Protein AF-A0A416E8W0-F1 (afdb_monomer)

Radius of gyration: 22.03 Å; Cα contacts (8 Å, |Δi|>4): 190; chains: 1; bounding box: 56×49×56 Å

Foldseek 3Di:
DDDQKDWPDDQDWDDPDPFKIKGKTKIWGFDPPDPDGDTDIWIKMWMWGQDPPVRDIDIDIDTDDPVSVVVNVVVVVVVVVVCCVVVVDPPPDDDDDDDPVPDDPVRNVVVVVCVQDQPPVRPDHDPDDAWDWDADDPPDPDQDPPVCNVRPPPPGIDIDGDPDDDDDD

pLDDT: mean 77.37, std 14.94, range [31.34, 95.81]

Structure (mmCIF, N/CA/C/O backbone):
data_AF-A0A416E8W0-F1
#
_entry.id   AF-A0A416E8W0-F1
#
loop_
_atom_site.group_PDB
_atom_site.id
_atom_site.type_symbol
_atom_site.label_atom_id
_atom_site.label_alt_id
_atom_site.label_comp_id
_atom_site.label_asym_id
_atom_site.label_entity_id
_atom_site.label_seq_id
_atom_site.pdbx_PDB_ins_code
_atom_site.Cartn_x
_atom_site.Cartn_y
_atom_site.Cartn_z
_atom_site.occupancy
_atom_site.B_iso_or_equiv
_atom_site.auth_seq_id
_atom_site.auth_comp_id
_atom_site.auth_asym_id
_atom_site.auth_atom_id
_atom_site.pdbx_PDB_model_num
ATOM 1 N N . MET A 1 1 ? -5.598 -20.939 -11.831 1.00 42.25 1 MET A N 1
ATOM 2 C CA . MET A 1 1 ? -4.434 -20.040 -11.971 1.00 42.25 1 MET A CA 1
ATOM 3 C C . MET A 1 1 ? -3.260 -20.755 -11.325 1.00 42.25 1 MET A C 1
ATOM 5 O O . MET A 1 1 ? -3.327 -21.006 -10.128 1.00 42.25 1 MET A O 1
ATOM 9 N N . ILE A 1 2 ? -2.288 -21.214 -12.113 1.00 39.41 2 ILE A N 1
ATOM 10 C CA . ILE A 1 2 ? -1.108 -21.913 -11.583 1.00 39.41 2 ILE A CA 1
ATOM 11 C C . ILE A 1 2 ? -0.215 -20.832 -10.968 1.00 39.41 2 ILE A C 1
ATOM 13 O O . ILE A 1 2 ? 0.151 -19.878 -11.651 1.00 39.41 2 ILE A O 1
ATOM 17 N N . LYS A 1 3 ? 0.024 -20.908 -9.657 1.00 59.00 3 LYS A N 1
ATOM 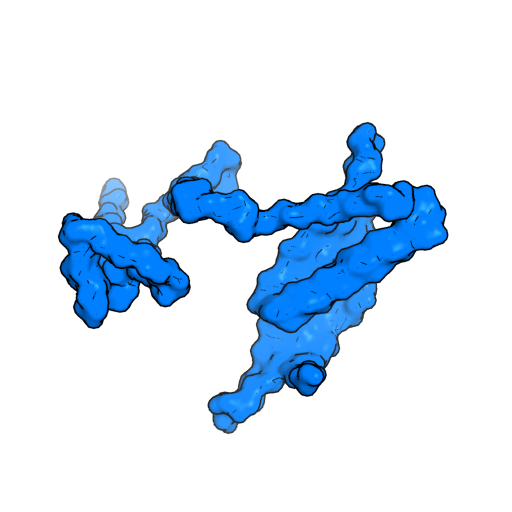18 C CA . LYS A 1 3 ? 0.881 -19.958 -8.945 1.00 59.00 3 LYS A CA 1
ATOM 19 C C . LYS A 1 3 ? 2.326 -20.423 -9.105 1.00 59.00 3 LYS A C 1
ATOM 21 O O . LYS A 1 3 ? 2.728 -21.362 -8.433 1.00 59.00 3 LYS A O 1
ATOM 26 N N . ASN A 1 4 ? 3.083 -19.774 -9.984 1.00 76.44 4 ASN A N 1
ATOM 27 C CA . ASN A 1 4 ? 4.507 -20.060 -10.207 1.00 76.44 4 ASN A CA 1
ATOM 28 C C . ASN A 1 4 ? 5.392 -19.253 -9.243 1.00 76.44 4 ASN A C 1
ATOM 30 O O . ASN A 1 4 ? 6.352 -18.611 -9.664 1.00 76.44 4 ASN A O 1
ATOM 34 N N . TYR A 1 5 ? 5.010 -19.195 -7.967 1.00 80.56 5 TYR A N 1
ATOM 35 C CA . TYR A 1 5 ? 5.795 -18.499 -6.959 1.00 80.56 5 TYR A CA 1
ATOM 36 C C . TYR A 1 5 ? 5.704 -19.188 -5.600 1.00 80.56 5 TYR A C 1
ATOM 38 O O . TYR A 1 5 ? 4.662 -19.742 -5.236 1.00 80.56 5 TYR A O 1
ATOM 46 N N . THR A 1 6 ? 6.788 -19.107 -4.841 1.00 87.25 6 THR A N 1
ATOM 47 C CA . THR A 1 6 ? 6.884 -19.564 -3.454 1.00 87.25 6 THR A CA 1
ATOM 48 C C . THR A 1 6 ? 7.078 -18.361 -2.543 1.00 87.25 6 THR A C 1
ATOM 50 O O . THR A 1 6 ? 7.602 -17.328 -2.954 1.00 87.25 6 THR A O 1
ATOM 53 N N . VAL A 1 7 ? 6.594 -18.449 -1.308 1.00 86.38 7 VAL A N 1
ATOM 54 C CA . VAL A 1 7 ? 6.841 -17.411 -0.304 1.00 86.38 7 VAL A CA 1
ATOM 55 C C . VAL A 1 7 ? 8.222 -17.669 0.302 1.00 86.38 7 VAL A C 1
ATOM 57 O O . VAL A 1 7 ? 8.498 -18.790 0.719 1.00 86.38 7 VAL A O 1
ATOM 60 N N . ASN A 1 8 ? 9.079 -16.650 0.314 1.00 87.56 8 ASN A N 1
ATOM 61 C CA . ASN A 1 8 ? 10.475 -16.737 0.754 1.00 87.56 8 ASN A CA 1
ATOM 62 C C . ASN A 1 8 ? 10.657 -16.441 2.252 1.00 87.56 8 ASN A C 1
ATOM 64 O O . ASN A 1 8 ? 11.652 -16.833 2.851 1.00 87.56 8 ASN A O 1
ATOM 68 N N . THR A 1 9 ? 9.719 -15.706 2.848 1.00 85.75 9 THR A N 1
ATOM 69 C CA . THR A 1 9 ? 9.791 -15.214 4.230 1.00 85.75 9 THR A CA 1
ATOM 70 C C . THR A 1 9 ? 8.532 -15.580 5.004 1.00 85.75 9 THR A C 1
ATOM 72 O O . THR A 1 9 ? 7.458 -15.740 4.424 1.00 85.75 9 THR A O 1
ATOM 75 N N . ASP A 1 10 ? 8.619 -15.627 6.328 1.00 85.88 10 ASP A N 1
ATOM 76 C CA . ASP A 1 10 ? 7.442 -15.869 7.157 1.00 85.88 10 ASP A CA 1
ATOM 77 C C . ASP A 1 10 ? 6.418 -14.735 7.015 1.00 85.88 10 ASP A C 1
ATOM 79 O O . ASP A 1 10 ? 6.730 -13.557 7.185 1.00 85.88 10 ASP A O 1
ATOM 83 N N . MET A 1 11 ? 5.167 -15.089 6.715 1.00 86.31 11 MET A N 1
ATOM 84 C CA . MET A 1 11 ? 4.065 -14.127 6.645 1.00 86.31 11 MET A CA 1
ATOM 85 C C . MET A 1 11 ? 3.482 -13.889 8.036 1.00 86.31 11 MET A C 1
ATOM 87 O O . MET A 1 11 ? 2.431 -14.428 8.386 1.00 86.31 11 MET A O 1
ATOM 91 N N . GLN A 1 12 ? 4.170 -13.072 8.827 1.00 90.12 12 GLN A N 1
ATOM 92 C CA . GLN A 1 12 ? 3.731 -12.679 10.161 1.00 90.12 12 GLN A CA 1
ATOM 93 C C . GLN A 1 12 ? 3.653 -11.160 10.292 1.00 90.12 12 GLN A C 1
ATOM 95 O O . GLN A 1 12 ? 4.503 -10.434 9.783 1.00 90.12 12 GLN A O 1
ATOM 100 N N . PHE A 1 13 ? 2.627 -10.682 10.995 1.00 91.88 13 PHE A N 1
ATOM 101 C CA . PHE A 1 13 ? 2.557 -9.276 11.368 1.00 91.88 13 PHE A CA 1
ATOM 102 C C . PHE A 1 13 ? 3.538 -8.994 12.503 1.00 91.88 13 PHE A C 1
ATOM 104 O O . PHE A 1 13 ? 3.532 -9.680 13.526 1.00 91.88 13 PHE A O 1
ATOM 111 N N . THR A 1 14 ? 4.331 -7.947 12.339 1.00 93.25 14 THR A N 1
ATOM 112 C CA . THR A 1 14 ? 5.133 -7.331 13.388 1.00 93.25 14 THR A CA 1
ATOM 113 C C . THR A 1 14 ? 4.422 -6.080 13.893 1.00 93.25 14 THR A C 1
ATOM 115 O O . THR A 1 14 ? 3.720 -5.388 13.154 1.00 93.25 14 THR A O 1
ATOM 118 N N . MET A 1 15 ? 4.564 -5.793 15.185 1.00 91.25 15 MET A N 1
ATOM 119 C CA . MET A 1 15 ? 4.029 -4.574 15.782 1.00 91.25 15 MET A CA 1
ATOM 120 C C . MET A 1 15 ? 5.149 -3.542 15.862 1.00 91.25 15 MET A C 1
ATOM 122 O O . MET A 1 15 ? 6.052 -3.674 16.686 1.00 91.25 15 MET A O 1
ATOM 126 N N . ASN A 1 16 ? 5.099 -2.532 14.994 1.00 85.94 16 ASN A N 1
ATOM 127 C CA . ASN A 1 16 ? 6.076 -1.441 14.987 1.00 85.94 16 ASN A CA 1
ATOM 128 C C . ASN A 1 16 ? 5.803 -0.438 16.118 1.00 85.94 16 ASN A C 1
ATOM 130 O O . ASN A 1 16 ? 6.730 0.159 16.660 1.00 85.94 16 ASN A O 1
ATOM 134 N N . SER A 1 17 ? 4.533 -0.253 16.482 1.00 88.75 17 SER A N 1
ATOM 135 C CA . SER A 1 17 ? 4.089 0.503 17.657 1.00 88.75 17 SER A CA 1
ATOM 136 C C . SER A 1 17 ? 2.685 0.052 18.067 1.00 88.75 17 SER A C 1
ATOM 138 O O . SER A 1 17 ? 2.055 -0.720 17.349 1.00 88.75 17 SER A O 1
ATOM 140 N N . GLU A 1 18 ? 2.165 0.542 19.195 1.00 86.31 18 GLU A N 1
ATOM 141 C CA . GLU A 1 18 ? 0.841 0.160 19.724 1.00 86.31 18 GLU A CA 1
ATOM 142 C C . GLU A 1 18 ? -0.304 0.283 18.697 1.00 86.31 18 GLU A C 1
ATOM 144 O O . GLU A 1 18 ? -1.247 -0.503 18.720 1.00 86.31 18 GLU A O 1
ATOM 149 N N . ASN A 1 19 ? -0.192 1.215 17.745 1.00 90.94 19 ASN A N 1
ATOM 150 C CA . ASN A 1 19 ? -1.185 1.447 16.695 1.00 90.94 19 ASN A CA 1
ATOM 151 C C . ASN A 1 19 ? -0.643 1.219 15.272 1.00 90.94 19 ASN A C 1
ATOM 153 O O . ASN A 1 19 ? -1.250 1.696 14.311 1.00 90.94 19 ASN A O 1
ATOM 157 N N . ASN A 1 20 ? 0.490 0.524 15.124 1.00 94.06 20 ASN A N 1
ATOM 158 C CA . ASN A 1 20 ? 1.087 0.216 13.825 1.00 94.06 20 ASN A CA 1
ATOM 159 C C . ASN A 1 20 ? 1.459 -1.271 13.722 1.00 94.06 20 ASN A C 1
ATOM 161 O O . ASN A 1 20 ? 2.371 -1.745 14.407 1.00 94.06 20 ASN A O 1
ATOM 165 N N . LEU A 1 21 ? 0.773 -1.981 12.826 1.00 94.12 21 LEU A N 1
ATOM 166 C CA . LEU A 1 21 ? 1.074 -3.359 12.444 1.00 94.12 21 LEU A CA 1
ATOM 167 C C . LEU A 1 21 ? 1.620 -3.397 11.020 1.00 94.12 21 LEU A C 1
ATOM 169 O O . LEU A 1 21 ? 1.026 -2.825 10.109 1.00 94.12 21 LEU A O 1
ATOM 173 N N . VAL A 1 22 ? 2.702 -4.138 10.813 1.00 95.25 22 VAL A N 1
ATOM 174 C CA . VAL A 1 22 ? 3.359 -4.266 9.513 1.00 95.25 22 VAL A CA 1
ATOM 175 C C . VAL A 1 22 ? 3.515 -5.736 9.158 1.00 95.25 22 VAL A C 1
ATOM 177 O O . VAL A 1 22 ? 3.953 -6.544 9.966 1.00 95.25 22 VAL A O 1
ATOM 180 N N . LEU A 1 23 ? 3.137 -6.094 7.937 1.00 94.94 23 LEU A N 1
ATOM 181 C CA . LEU A 1 23 ? 3.465 -7.367 7.312 1.00 94.94 23 LEU A CA 1
ATOM 182 C C . LEU A 1 23 ? 4.411 -7.076 6.155 1.00 94.94 23 LEU A C 1
ATOM 184 O O . LEU A 1 23 ? 4.007 -6.437 5.187 1.00 94.94 23 LEU A O 1
ATOM 188 N N . GLU A 1 24 ? 5.636 -7.576 6.241 1.00 95.62 24 GLU A N 1
ATOM 189 C CA . GLU A 1 24 ? 6.628 -7.534 5.168 1.00 95.62 24 GLU A CA 1
ATOM 190 C C . GLU A 1 24 ? 6.947 -8.960 4.743 1.00 95.62 24 GLU A C 1
ATOM 192 O O . GLU A 1 24 ? 7.166 -9.834 5.581 1.00 95.62 24 GLU A O 1
ATOM 197 N N . TYR A 1 25 ? 6.922 -9.209 3.437 1.00 94.06 25 TYR A N 1
ATOM 198 C CA . TYR A 1 25 ? 7.213 -10.526 2.902 1.00 94.06 25 TYR A CA 1
ATOM 199 C C . TYR A 1 25 ? 7.844 -10.463 1.514 1.00 94.06 25 TYR A C 1
ATOM 201 O O . TYR A 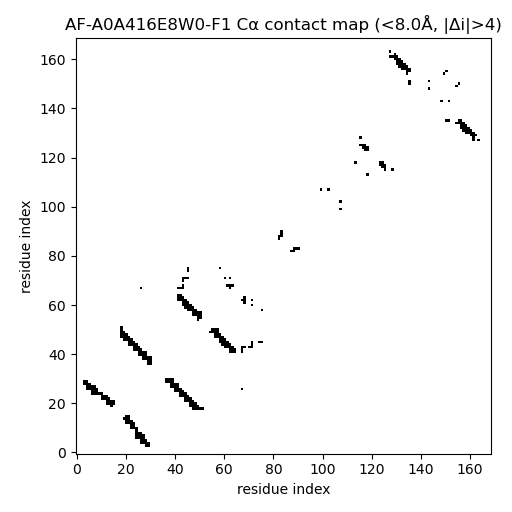1 25 ? 7.716 -9.483 0.776 1.00 94.06 25 TYR A O 1
ATOM 209 N N . GLU A 1 26 ? 8.486 -11.561 1.138 1.00 93.88 26 GLU A N 1
ATOM 210 C CA . GLU A 1 26 ? 9.050 -11.771 -0.186 1.00 93.88 26 GLU A CA 1
ATOM 211 C C . GLU A 1 26 ? 8.481 -13.038 -0.826 1.00 93.88 26 GLU A C 1
ATOM 213 O O . GLU A 1 26 ? 8.171 -14.024 -0.152 1.00 93.88 26 GLU A O 1
ATOM 218 N N . ILE A 1 27 ? 8.381 -13.027 -2.152 1.00 92.06 27 ILE A N 1
ATOM 219 C CA . ILE A 1 27 ? 8.092 -14.205 -2.966 1.00 92.06 27 ILE A CA 1
ATOM 220 C C . ILE A 1 27 ? 9.221 -14.441 -3.972 1.00 92.06 27 ILE A C 1
ATOM 222 O O . ILE A 1 27 ? 9.809 -13.489 -4.494 1.00 92.06 27 ILE A O 1
ATOM 226 N N . LEU A 1 28 ? 9.490 -15.709 -4.269 1.00 89.44 28 LEU A N 1
ATOM 227 C CA . LEU A 1 28 ? 10.361 -16.143 -5.358 1.00 89.44 28 LEU A CA 1
ATOM 228 C C . LEU A 1 28 ? 9.491 -16.592 -6.520 1.00 89.44 28 LEU A C 1
ATOM 230 O O . LEU A 1 28 ? 8.568 -17.382 -6.333 1.00 89.44 28 LEU A O 1
ATOM 234 N N . ARG A 1 29 ? 9.780 -16.097 -7.720 1.00 87.00 29 ARG A N 1
ATOM 235 C CA . ARG A 1 29 ? 9.159 -16.564 -8.961 1.00 87.00 29 ARG A CA 1
ATOM 236 C C . ARG A 1 29 ? 10.195 -17.279 -9.807 1.00 87.00 29 ARG A C 1
ATOM 238 O O . ARG A 1 29 ? 11.240 -16.699 -10.110 1.00 87.00 29 ARG A O 1
ATOM 245 N N . GLU A 1 30 ? 9.859 -18.482 -10.250 1.00 76.94 30 GLU A N 1
ATOM 246 C CA . GLU A 1 30 ? 10.652 -19.193 -11.247 1.00 76.94 30 GLU A CA 1
ATOM 247 C C . GLU A 1 30 ? 10.418 -18.590 -12.636 1.00 76.94 30 GLU A C 1
ATOM 249 O O . GLU A 1 30 ? 9.283 -18.487 -13.114 1.00 76.94 30 GLU A O 1
ATOM 254 N N . ASP A 1 31 ? 11.502 -18.180 -13.292 1.00 65.94 31 ASP A N 1
ATOM 255 C CA . ASP A 1 31 ? 11.461 -17.648 -14.649 1.00 65.94 31 ASP A CA 1
ATOM 256 C C . ASP A 1 31 ? 11.740 -18.771 -15.660 1.00 65.94 31 ASP A C 1
ATOM 258 O O . ASP A 1 31 ? 12.883 -19.089 -15.981 1.00 65.94 31 ASP A O 1
ATOM 262 N N . ILE A 1 32 ? 10.668 -19.379 -16.175 1.00 61.06 32 ILE A N 1
ATOM 263 C CA . ILE A 1 32 ? 10.706 -20.521 -17.114 1.00 61.06 32 ILE A CA 1
ATOM 264 C C . ILE A 1 32 ? 11.359 -20.140 -18.464 1.00 61.06 32 ILE A C 1
ATOM 266 O O . ILE A 1 32 ? 11.647 -20.998 -19.295 1.00 61.06 32 ILE A O 1
ATOM 270 N N . THR A 1 33 ? 11.587 -18.845 -18.713 1.00 61.00 33 THR A N 1
ATOM 271 C CA . THR A 1 33 ? 12.110 -18.333 -19.988 1.00 61.00 33 THR A CA 1
ATOM 272 C C . THR A 1 33 ? 13.627 -18.139 -20.015 1.00 61.00 33 THR A C 1
ATOM 274 O O . THR A 1 33 ? 14.187 -17.905 -21.089 1.00 61.00 33 THR A O 1
ATOM 277 N N . LYS A 1 34 ? 14.322 -18.258 -18.874 1.00 55.44 34 LYS A N 1
ATOM 278 C CA . LYS A 1 34 ? 15.780 -18.098 -18.805 1.00 55.44 34 LYS A CA 1
ATOM 279 C C . LYS A 1 34 ? 16.479 -19.450 -18.707 1.00 55.44 34 LYS A C 1
ATOM 281 O O . LYS A 1 34 ? 16.211 -20.256 -17.831 1.00 55.44 34 LYS A O 1
ATOM 286 N N . MET A 1 35 ? 17.445 -19.653 -19.600 1.00 48.66 35 MET A N 1
ATOM 287 C CA . MET A 1 35 ? 18.299 -20.847 -19.717 1.00 48.66 35 MET A CA 1
ATOM 288 C C . MET A 1 35 ? 19.227 -21.082 -18.501 1.00 48.66 35 MET A C 1
ATOM 290 O O . MET A 1 35 ? 19.959 -22.065 -18.462 1.00 48.66 35 MET A O 1
ATOM 294 N N . ALA A 1 36 ? 19.198 -20.180 -17.518 1.00 55.06 36 ALA A N 1
ATOM 295 C CA . ALA A 1 36 ? 19.828 -20.304 -16.214 1.00 55.06 36 ALA A CA 1
ATOM 296 C C . ALA A 1 36 ? 18.745 -20.046 -15.161 1.00 55.06 36 ALA A C 1
ATOM 298 O O . ALA A 1 36 ? 18.005 -19.073 -15.302 1.00 55.06 36 ALA A O 1
ATOM 299 N N . ASN A 1 37 ? 18.657 -20.901 -14.139 1.00 54.41 37 ASN A N 1
ATOM 300 C CA . ASN A 1 37 ? 17.698 -20.829 -13.030 1.00 54.41 37 ASN A CA 1
ATOM 301 C C . ASN A 1 37 ? 17.812 -19.492 -12.267 1.00 54.41 37 ASN A C 1
ATOM 303 O O . ASN A 1 37 ? 18.440 -19.410 -11.213 1.00 54.41 37 ASN A O 1
ATOM 307 N N . CYS A 1 38 ? 17.243 -18.424 -12.818 1.00 60.09 38 CYS A N 1
ATOM 308 C CA . CYS A 1 38 ? 17.161 -17.122 -12.183 1.00 60.09 38 CYS A CA 1
ATOM 309 C C . CYS A 1 38 ? 15.800 -17.009 -11.505 1.00 60.09 38 CYS A C 1
ATOM 311 O O . CYS A 1 38 ? 14.789 -16.755 -12.157 1.00 60.09 38 CYS A O 1
ATOM 313 N N . GLU A 1 39 ? 15.781 -17.171 -10.188 1.00 71.88 39 GLU A N 1
ATOM 314 C CA . GLU A 1 39 ? 14.619 -16.820 -9.381 1.00 71.88 39 GLU A CA 1
ATOM 315 C C . GLU A 1 39 ? 14.540 -15.297 -9.250 1.00 71.88 39 GLU A C 1
ATOM 317 O O . GLU A 1 39 ? 15.502 -14.633 -8.855 1.00 71.88 39 GLU A O 1
ATOM 322 N N . SER A 1 40 ? 13.389 -14.725 -9.599 1.00 84.06 40 SER A N 1
ATOM 323 C CA . SER A 1 40 ? 13.131 -13.301 -9.380 1.00 84.06 40 SER A CA 1
ATOM 324 C C . SER A 1 40 ? 12.494 -13.106 -8.012 1.00 84.06 40 SER A C 1
ATOM 326 O O . SER A 1 40 ? 11.479 -13.735 -7.706 1.00 84.06 40 SER A O 1
ATOM 328 N N . LYS A 1 41 ? 13.082 -12.225 -7.201 1.00 89.31 41 LYS A N 1
ATOM 329 C CA . LYS A 1 41 ? 12.549 -11.851 -5.889 1.00 89.31 41 LYS A CA 1
ATOM 330 C C . LYS A 1 41 ? 11.613 -10.661 -6.019 1.00 89.31 41 LYS A C 1
ATOM 332 O O . LYS A 1 41 ? 11.972 -9.663 -6.641 1.00 89.31 41 LYS A O 1
ATOM 337 N N . PHE A 1 42 ? 10.447 -10.753 -5.395 1.00 91.38 42 PHE A N 1
ATOM 338 C CA . PHE A 1 42 ? 9.487 -9.656 -5.318 1.00 91.38 42 PHE A CA 1
ATOM 339 C C . PHE A 1 42 ? 9.046 -9.465 -3.875 1.00 91.38 42 PHE A C 1
ATOM 341 O O . PHE A 1 42 ? 8.656 -10.424 -3.215 1.00 91.38 42 PHE A O 1
ATOM 348 N N . SER A 1 43 ? 9.072 -8.227 -3.401 1.00 93.94 43 SER A N 1
ATOM 349 C CA . SER A 1 43 ? 8.602 -7.854 -2.072 1.00 93.94 43 SER A CA 1
ATOM 350 C C . SER A 1 43 ? 7.159 -7.346 -2.092 1.00 93.94 43 SER A C 1
ATOM 352 O O . SER A 1 43 ? 6.659 -6.802 -3.095 1.00 93.94 43 SER A O 1
ATOM 354 N N . GLY A 1 44 ? 6.487 -7.540 -0.964 1.00 93.94 44 GLY A N 1
ATOM 355 C CA . GLY A 1 44 ? 5.206 -6.939 -0.638 1.00 93.94 44 GLY A CA 1
ATOM 356 C C . GLY A 1 44 ? 5.188 -6.477 0.815 1.00 93.94 44 GLY A C 1
ATOM 357 O O . GLY A 1 44 ? 5.817 -7.082 1.685 1.00 93.94 44 GLY A O 1
ATOM 358 N N . ARG A 1 45 ? 4.459 -5.391 1.066 1.00 95.50 45 ARG A N 1
ATOM 359 C CA . ARG A 1 45 ? 4.269 -4.814 2.393 1.00 95.50 45 ARG A CA 1
ATOM 360 C C . ARG A 1 45 ? 2.825 -4.371 2.580 1.00 95.50 45 ARG A C 1
ATOM 362 O O . ARG A 1 45 ? 2.249 -3.726 1.701 1.00 95.50 45 ARG A O 1
ATOM 369 N N . VAL A 1 46 ? 2.257 -4.708 3.733 1.00 95.38 46 VAL A N 1
ATOM 370 C CA . VAL A 1 46 ? 0.960 -4.210 4.200 1.00 95.38 46 VAL A CA 1
ATOM 371 C C . VAL A 1 46 ? 1.163 -3.591 5.575 1.00 95.38 46 VAL A C 1
ATOM 373 O O . VAL A 1 46 ? 1.458 -4.291 6.539 1.00 95.38 46 VAL A O 1
ATOM 376 N N . GLU A 1 47 ? 0.993 -2.281 5.664 1.00 95.81 47 GLU A N 1
ATOM 377 C CA . GLU A 1 47 ? 1.042 -1.529 6.915 1.00 95.81 47 GLU A CA 1
ATOM 378 C C . GLU A 1 47 ? -0.370 -1.085 7.309 1.00 95.81 47 GLU A C 1
ATOM 380 O O . GLU A 1 47 ? -1.140 -0.585 6.488 1.00 95.81 47 GLU A O 1
ATOM 385 N N . ILE A 1 48 ? -0.711 -1.293 8.575 1.00 94.50 48 ILE A N 1
ATOM 386 C CA . ILE A 1 48 ? -2.015 -1.006 9.161 1.00 94.50 48 ILE A CA 1
ATOM 387 C C . ILE A 1 48 ? -1.785 -0.026 10.298 1.00 94.50 48 ILE A C 1
ATOM 389 O O . ILE A 1 48 ? -1.179 -0.371 11.313 1.00 94.50 48 ILE A O 1
ATOM 393 N N . VAL A 1 49 ? -2.294 1.188 10.128 1.00 94.56 49 VAL A N 1
ATOM 394 C CA . VAL A 1 49 ? -2.140 2.267 11.101 1.00 94.56 49 VAL A CA 1
ATOM 395 C C . VAL A 1 49 ? -3.505 2.655 11.634 1.00 94.56 49 VAL A C 1
ATOM 397 O O . VAL A 1 49 ? -4.416 2.939 10.858 1.00 94.56 49 VAL A O 1
ATOM 400 N N . LYS A 1 50 ? -3.640 2.694 12.956 1.00 92.06 50 LYS A N 1
ATOM 401 C CA . LYS A 1 50 ? -4.817 3.243 13.624 1.00 92.06 50 LYS A CA 1
ATOM 402 C C . LYS A 1 50 ? -4.516 4.658 14.104 1.00 92.06 50 LYS A C 1
ATOM 404 O O . LYS A 1 50 ? -3.584 4.868 14.876 1.00 92.06 50 LYS A O 1
ATOM 409 N N . ASP A 1 51 ? -5.320 5.622 13.679 1.00 91.56 51 ASP A N 1
ATOM 410 C CA . ASP A 1 51 ? -5.237 6.980 14.208 1.00 91.56 51 ASP A CA 1
ATOM 411 C C . ASP A 1 51 ? -5.965 7.060 15.559 1.00 91.56 51 ASP A C 1
ATOM 413 O O . ASP A 1 51 ? -7.117 6.642 15.706 1.00 91.56 51 ASP A O 1
ATOM 417 N N . GLU A 1 52 ? -5.301 7.581 16.588 1.00 88.62 52 GLU A N 1
ATOM 418 C CA . GLU A 1 52 ? -5.889 7.653 17.926 1.00 88.62 52 GLU A CA 1
ATOM 419 C C . GLU A 1 52 ? -6.971 8.724 18.067 1.00 88.62 52 GLU A C 1
ATOM 421 O O . GLU A 1 52 ? -7.853 8.580 18.922 1.00 88.62 52 GLU A O 1
ATOM 426 N N . LYS A 1 53 ? -6.912 9.785 17.260 1.00 88.88 53 LYS A N 1
ATOM 427 C CA . LYS A 1 53 ? -7.816 10.935 17.323 1.00 88.88 53 LYS A CA 1
ATOM 428 C C . LYS A 1 53 ? -9.063 10.688 16.486 1.00 88.88 53 LYS A C 1
ATOM 430 O O . LYS A 1 53 ? -10.166 10.848 17.000 1.00 88.88 53 LYS A O 1
ATOM 435 N N . THR A 1 54 ? -8.893 10.278 15.230 1.00 88.50 54 THR A N 1
ATOM 436 C CA . THR A 1 54 ? -10.008 10.030 14.303 1.00 88.50 54 THR A CA 1
ATOM 437 C C . THR A 1 54 ? -10.597 8.631 14.463 1.00 88.50 54 THR A C 1
ATOM 439 O O . THR A 1 54 ? -11.729 8.401 14.049 1.00 88.50 54 THR A O 1
ATOM 442 N N . LYS A 1 55 ? -9.864 7.706 15.107 1.00 85.69 55 LYS A N 1
ATOM 443 C CA . LYS A 1 55 ? -10.194 6.270 15.214 1.00 85.69 55 LYS A CA 1
ATOM 444 C C . LYS A 1 55 ? -10.244 5.551 13.865 1.00 85.69 55 LYS A C 1
ATOM 446 O O . LYS A 1 55 ? -10.707 4.413 13.799 1.00 85.69 55 LYS A O 1
ATOM 451 N N . GLU A 1 56 ? -9.729 6.177 12.813 1.00 88.25 56 GLU A N 1
ATOM 452 C CA . GLU A 1 56 ? -9.658 5.589 11.482 1.00 88.25 56 GLU A CA 1
ATOM 453 C C . GLU A 1 56 ? -8.546 4.542 11.406 1.00 88.25 56 GLU A C 1
ATOM 455 O O . GLU A 1 56 ? -7.495 4.661 12.042 1.00 88.25 56 GLU A O 1
ATOM 460 N N . ILE A 1 57 ? -8.779 3.510 10.598 1.00 90.31 57 ILE A N 1
ATOM 461 C CA . ILE A 1 57 ? -7.793 2.477 10.287 1.00 90.31 57 ILE A CA 1
ATOM 462 C C . ILE A 1 57 ? -7.379 2.666 8.833 1.00 90.31 57 ILE A C 1
ATOM 464 O O . ILE A 1 57 ? -8.191 2.517 7.921 1.00 90.31 57 ILE A O 1
ATOM 468 N N . THR A 1 58 ? -6.108 2.985 8.622 1.00 91.81 58 THR A N 1
ATOM 469 C CA . THR A 1 58 ? -5.519 3.186 7.299 1.00 91.81 58 THR A CA 1
ATOM 470 C C . THR A 1 58 ? -4.685 1.975 6.913 1.00 91.81 58 THR A C 1
ATOM 472 O O . THR A 1 58 ? -3.833 1.532 7.681 1.00 91.81 58 THR A O 1
ATOM 475 N N . PHE A 1 59 ? -4.897 1.478 5.696 1.00 92.25 59 PHE A N 1
ATOM 476 C CA . PHE A 1 59 ? -4.075 0.438 5.085 1.00 92.25 59 PHE A CA 1
ATOM 477 C C . PHE A 1 59 ? -3.142 1.069 4.051 1.00 92.25 59 PHE A C 1
ATOM 479 O O . PHE A 1 59 ? -3.597 1.772 3.149 1.00 92.25 59 PHE A O 1
ATOM 486 N N . ARG A 1 60 ? -1.844 0.793 4.156 1.00 92.88 60 ARG A N 1
ATOM 487 C CA . ARG A 1 60 ? -0.823 1.185 3.181 1.00 92.88 60 ARG A CA 1
ATOM 488 C C . ARG A 1 60 ? -0.265 -0.070 2.533 1.00 92.88 60 ARG A C 1
ATOM 490 O O . ARG A 1 60 ? 0.189 -0.978 3.223 1.00 92.88 60 ARG A O 1
ATOM 497 N N . ASN A 1 61 ? -0.341 -0.124 1.209 1.00 90.94 61 ASN A N 1
ATOM 498 C CA . ASN A 1 61 ? 0.040 -1.292 0.429 1.00 90.94 61 ASN A CA 1
ATOM 499 C C . ASN A 1 61 ? 1.206 -0.934 -0.485 1.00 90.94 61 ASN A C 1
ATOM 501 O O . ASN A 1 61 ? 1.077 -0.044 -1.323 1.00 90.94 61 ASN A O 1
ATOM 505 N N . GLU A 1 62 ? 2.297 -1.680 -0.379 1.00 92.31 62 GLU A N 1
ATOM 506 C CA . GLU A 1 62 ? 3.426 -1.593 -1.302 1.00 92.31 62 GLU A CA 1
ATOM 507 C C . GLU A 1 62 ? 3.627 -2.966 -1.943 1.00 92.31 62 GLU A C 1
ATOM 509 O O . GLU A 1 62 ? 3.590 -4.001 -1.271 1.00 92.31 62 GLU A O 1
ATOM 514 N N . PHE A 1 63 ? 3.786 -2.997 -3.261 1.00 91.88 63 PHE A N 1
ATOM 515 C CA . PHE A 1 63 ? 3.962 -4.229 -4.019 1.00 91.88 63 PHE A CA 1
ATOM 516 C C . PHE A 1 63 ? 4.885 -3.983 -5.208 1.00 91.88 63 PHE A C 1
ATOM 518 O O . PHE A 1 63 ? 4.840 -2.935 -5.847 1.00 91.88 63 PHE A O 1
ATOM 525 N N . THR A 1 64 ? 5.712 -4.976 -5.517 1.00 89.94 64 THR A N 1
ATOM 526 C CA . THR A 1 64 ? 6.663 -4.937 -6.642 1.00 89.94 64 THR A CA 1
ATOM 527 C C . THR A 1 64 ? 6.266 -5.851 -7.805 1.00 89.94 64 THR A C 1
ATOM 529 O O . THR A 1 64 ? 6.954 -5.897 -8.821 1.00 89.94 64 THR A O 1
ATOM 532 N N . SER A 1 65 ? 5.148 -6.578 -7.688 1.00 88.44 65 SER A N 1
ATOM 533 C CA . SER A 1 65 ? 4.606 -7.447 -8.738 1.00 88.44 65 SER A CA 1
ATOM 534 C C . SER A 1 65 ? 3.086 -7.595 -8.638 1.00 88.44 65 SER A C 1
ATOM 536 O O . SER A 1 65 ? 2.495 -7.313 -7.596 1.00 88.44 65 SER A O 1
ATOM 538 N N . SER A 1 66 ? 2.445 -8.095 -9.698 1.00 88.38 66 SER A N 1
ATOM 539 C CA . SER A 1 66 ? 1.009 -8.413 -9.685 1.00 88.38 66 SER A CA 1
ATOM 540 C C . SER A 1 66 ? 0.653 -9.484 -8.645 1.00 88.38 66 SER A C 1
ATOM 542 O O . SER A 1 66 ? -0.426 -9.465 -8.061 1.00 88.38 66 SER A O 1
ATOM 544 N N . GLU A 1 67 ? 1.553 -10.422 -8.378 1.00 89.88 67 GLU A N 1
ATOM 545 C CA . GLU A 1 67 ? 1.376 -11.489 -7.400 1.00 89.88 67 GLU A CA 1
ATOM 546 C C . GLU A 1 67 ? 1.415 -10.937 -5.975 1.00 89.88 67 GLU A C 1
ATOM 548 O O . GLU A 1 67 ? 0.517 -11.244 -5.187 1.00 89.88 67 GLU A O 1
ATOM 553 N N . THR A 1 68 ? 2.385 -10.072 -5.659 1.00 91.56 68 THR A N 1
ATOM 554 C CA . THR A 1 68 ? 2.437 -9.392 -4.353 1.00 91.56 68 THR A CA 1
ATOM 555 C C . THR A 1 68 ? 1.268 -8.416 -4.175 1.00 91.56 68 THR A C 1
ATOM 557 O O . THR A 1 68 ? 0.699 -8.318 -3.092 1.00 91.56 68 THR A O 1
ATOM 560 N N . GLU A 1 69 ? 0.770 -7.802 -5.250 1.00 92.75 69 GLU A N 1
ATOM 561 C CA . GLU A 1 69 ? -0.474 -7.019 -5.227 1.00 92.75 69 GLU A CA 1
ATOM 562 C C . GLU A 1 69 ? -1.707 -7.885 -4.879 1.00 92.75 69 GLU A C 1
ATOM 564 O O . GLU A 1 69 ? -2.548 -7.505 -4.058 1.00 92.75 69 GLU A O 1
ATOM 569 N N . VAL A 1 70 ? -1.834 -9.076 -5.482 1.00 91.44 70 VAL A N 1
ATOM 570 C CA . VAL A 1 70 ? -2.918 -10.029 -5.175 1.00 91.44 70 VAL A CA 1
ATOM 571 C C . VAL A 1 70 ? -2.854 -10.493 -3.720 1.00 91.44 70 VAL A C 1
ATOM 573 O O . VAL A 1 70 ? -3.901 -10.577 -3.071 1.00 91.44 70 VAL A O 1
ATOM 576 N N . ILE A 1 71 ? -1.656 -10.778 -3.205 1.00 91.81 71 ILE A N 1
ATOM 577 C CA . ILE A 1 71 ? -1.463 -11.168 -1.805 1.00 91.81 71 ILE A CA 1
ATOM 578 C C . ILE A 1 71 ? -1.867 -10.017 -0.876 1.00 91.81 71 ILE A C 1
ATOM 580 O O . ILE A 1 71 ? -2.706 -10.237 -0.004 1.00 91.81 71 ILE A O 1
ATOM 584 N N . ASN A 1 72 ? -1.385 -8.790 -1.109 1.00 93.56 72 ASN A N 1
ATOM 585 C CA . ASN A 1 72 ? -1.744 -7.620 -0.297 1.00 93.56 72 ASN A CA 1
ATOM 586 C C . ASN A 1 72 ? -3.263 -7.410 -0.240 1.00 93.56 72 ASN A C 1
ATOM 588 O O . ASN A 1 72 ? -3.837 -7.291 0.843 1.00 93.56 72 ASN A O 1
ATOM 592 N N . ARG A 1 73 ? -3.949 -7.461 -1.391 1.00 91.56 73 ARG A N 1
ATOM 593 C CA . ARG A 1 73 ? -5.419 -7.361 -1.436 1.00 91.56 73 ARG A CA 1
ATOM 594 C C . ARG A 1 73 ? -6.111 -8.443 -0.616 1.00 91.56 73 ARG A C 1
ATOM 596 O O . ARG A 1 73 ? -7.125 -8.169 0.028 1.00 91.56 73 ARG A O 1
ATOM 603 N N . LYS A 1 74 ? -5.600 -9.679 -0.651 1.00 92.50 74 LYS A N 1
ATOM 604 C CA . LYS A 1 74 ? -6.159 -10.783 0.137 1.00 92.50 74 LYS A CA 1
ATOM 605 C C . LYS A 1 74 ? -5.978 -10.531 1.632 1.00 92.50 74 LYS A C 1
ATOM 607 O O . LYS A 1 74 ? -6.947 -10.683 2.370 1.00 92.50 74 LYS A O 1
ATOM 612 N N . VAL A 1 75 ? -4.787 -10.096 2.044 1.00 92.50 75 VAL A N 1
ATOM 613 C CA . VAL A 1 75 ? -4.471 -9.745 3.435 1.00 92.50 75 VAL A CA 1
ATOM 614 C C . VAL A 1 75 ? -5.401 -8.641 3.934 1.00 92.50 75 VAL A C 1
ATOM 616 O O . VAL A 1 75 ? -6.084 -8.840 4.934 1.00 92.50 75 VAL A O 1
ATOM 619 N N . VAL A 1 76 ? -5.513 -7.521 3.212 1.00 92.06 76 VAL A N 1
ATOM 620 C CA . VAL A 1 76 ? -6.409 -6.410 3.586 1.00 92.06 76 VAL A CA 1
ATOM 621 C C . VAL A 1 76 ? -7.853 -6.892 3.715 1.00 92.06 76 VAL A C 1
ATOM 623 O O . VAL A 1 76 ? -8.511 -6.610 4.714 1.00 92.06 76 VAL A O 1
ATOM 626 N N . LYS A 1 77 ? -8.347 -7.675 2.747 1.00 91.69 77 LYS A N 1
ATOM 627 C CA . LYS A 1 77 ? -9.711 -8.221 2.785 1.00 91.69 77 LYS A CA 1
ATOM 628 C C . LYS A 1 77 ? -9.953 -9.094 4.018 1.00 91.69 77 LYS A C 1
ATOM 630 O O . LYS A 1 77 ? -11.008 -8.981 4.641 1.00 91.69 77 LYS A O 1
ATOM 635 N N . ASP A 1 78 ? -9.000 -9.955 4.360 1.00 92.62 78 ASP A N 1
ATOM 636 C CA . ASP A 1 78 ? -9.118 -10.859 5.503 1.00 92.62 78 ASP A CA 1
ATOM 637 C C . ASP A 1 78 ? -9.027 -10.100 6.834 1.00 92.62 78 ASP A C 1
ATOM 639 O O . ASP A 1 78 ? -9.794 -10.391 7.753 1.00 92.62 78 ASP A O 1
ATOM 643 N N . VAL A 1 79 ? -8.178 -9.072 6.923 1.00 91.81 79 VAL A N 1
ATOM 644 C CA . VAL A 1 79 ? -8.094 -8.204 8.107 1.00 91.81 79 VAL A CA 1
ATOM 645 C C . VAL A 1 79 ? -9.364 -7.373 8.283 1.00 91.81 79 VAL A C 1
ATOM 647 O O . VAL A 1 79 ? -9.916 -7.337 9.380 1.00 91.81 79 VAL A O 1
ATOM 650 N N . VAL A 1 80 ? -9.882 -6.745 7.223 1.00 90.94 80 VAL A N 1
ATOM 651 C CA . VAL A 1 80 ? -11.150 -5.996 7.284 1.00 90.94 80 VAL A CA 1
ATOM 652 C C . VAL A 1 80 ? -12.288 -6.908 7.734 1.00 90.94 80 VAL A C 1
ATOM 654 O O . VAL A 1 80 ? -13.087 -6.521 8.586 1.00 90.94 80 VAL A O 1
ATOM 657 N N . LYS A 1 81 ? -12.343 -8.138 7.209 1.00 91.56 81 LYS A N 1
ATOM 658 C CA . LYS A 1 81 ? -13.317 -9.135 7.654 1.00 91.56 81 LYS A CA 1
ATOM 659 C C . LYS A 1 81 ? -13.152 -9.445 9.144 1.00 91.56 81 LYS A C 1
ATOM 661 O O . LYS A 1 81 ? -14.133 -9.378 9.871 1.00 91.56 81 LYS A O 1
ATOM 666 N N . LEU A 1 82 ? -11.930 -9.704 9.610 1.00 92.06 82 LEU A N 1
ATOM 667 C CA . LEU A 1 82 ? -11.649 -9.972 11.023 1.00 92.06 82 LEU A CA 1
ATOM 668 C C . LEU A 1 82 ? -12.087 -8.816 11.935 1.00 92.06 82 LEU A C 1
ATOM 670 O O . LEU A 1 82 ? -12.644 -9.055 13.005 1.00 92.06 82 LEU A O 1
ATOM 674 N N . LEU A 1 83 ? -11.844 -7.569 11.524 1.00 90.00 83 LEU A N 1
ATOM 675 C CA . LEU A 1 83 ? -12.241 -6.377 12.278 1.00 90.00 83 LEU A CA 1
ATOM 676 C C . LEU A 1 83 ? -13.766 -6.242 12.370 1.00 90.00 83 LEU A C 1
ATOM 678 O O . LEU A 1 83 ? -14.283 -5.942 13.445 1.00 90.00 83 LEU A O 1
ATOM 682 N N . LYS A 1 84 ? -14.482 -6.515 11.275 1.00 90.44 84 LYS A N 1
ATOM 683 C CA . LYS A 1 84 ? -15.952 -6.534 11.253 1.00 90.44 84 LYS A CA 1
ATOM 684 C C . LYS A 1 84 ? -16.523 -7.671 12.097 1.00 90.44 84 LYS A C 1
ATOM 686 O O . LYS A 1 84 ? -17.415 -7.434 12.903 1.00 90.44 84 LYS A O 1
ATOM 691 N N . ASP A 1 85 ? -15.970 -8.875 11.968 1.00 92.44 85 ASP A N 1
ATOM 692 C CA . ASP A 1 85 ? -16.405 -10.063 12.713 1.00 92.44 85 ASP A CA 1
ATOM 693 C C . ASP A 1 85 ? -16.206 -9.879 14.231 1.00 92.44 85 ASP A C 1
ATOM 695 O O . ASP A 1 85 ? -17.005 -10.361 15.031 1.00 92.44 85 ASP A O 1
ATOM 699 N N . LYS A 1 86 ? -15.170 -9.131 14.641 1.00 91.62 86 LYS A N 1
ATOM 700 C CA . LYS A 1 86 ? -14.919 -8.752 16.043 1.00 91.62 86 LYS A CA 1
ATOM 701 C C . LYS A 1 86 ? -15.722 -7.537 16.524 1.00 91.62 86 LYS A C 1
ATOM 703 O O . LYS A 1 86 ? -15.580 -7.155 17.683 1.00 91.62 86 LYS A O 1
ATOM 708 N N . GLY A 1 87 ? -16.518 -6.904 15.661 1.00 86.12 87 GLY A N 1
ATOM 709 C CA . GLY A 1 87 ? -17.270 -5.689 15.989 1.00 86.12 87 GLY A CA 1
ATOM 710 C C . GLY A 1 87 ? -16.399 -4.449 16.224 1.00 86.12 87 GLY A C 1
ATOM 711 O O . GLY A 1 87 ? -16.867 -3.485 16.821 1.00 86.12 87 GLY A O 1
ATOM 712 N N . ALA A 1 88 ? -15.139 -4.460 15.776 1.00 85.06 88 ALA A N 1
ATOM 713 C CA . ALA A 1 88 ? -14.223 -3.324 15.907 1.00 85.06 88 ALA A CA 1
ATOM 714 C C . ALA A 1 88 ? -14.495 -2.219 14.868 1.00 85.06 88 ALA A C 1
ATOM 716 O O . ALA A 1 88 ? -14.089 -1.078 15.068 1.00 85.06 88 ALA A O 1
ATOM 717 N N . VAL A 1 89 ? -15.164 -2.564 13.765 1.00 85.44 89 VAL A N 1
ATOM 718 C CA . VAL A 1 89 ? -15.599 -1.661 12.688 1.00 85.44 89 VAL A CA 1
ATOM 719 C C . VAL A 1 89 ? -17.035 -2.033 12.313 1.00 85.44 89 VAL A C 1
ATOM 721 O O . VAL A 1 89 ? -17.384 -3.218 12.343 1.00 85.44 89 VAL A O 1
ATOM 724 N N . ALA A 1 90 ? -17.875 -1.056 11.957 1.00 82.19 90 ALA A N 1
ATOM 725 C CA . ALA A 1 90 ? -19.253 -1.340 11.579 1.00 82.19 90 ALA A CA 1
ATOM 726 C C . ALA A 1 90 ? -19.312 -2.157 10.278 1.00 82.19 90 ALA A C 1
ATOM 728 O O . ALA A 1 90 ? -18.514 -1.991 9.351 1.00 82.19 90 ALA A O 1
ATOM 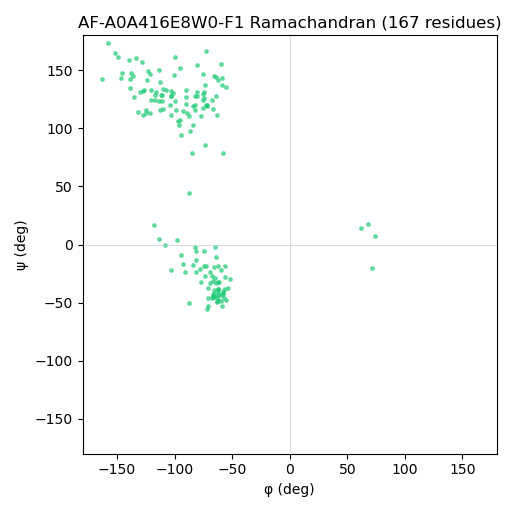729 N N . THR A 1 91 ? -20.288 -3.057 10.172 1.00 79.81 91 THR A N 1
ATOM 730 C CA . THR A 1 91 ? -20.452 -3.890 8.971 1.00 79.81 91 THR A CA 1
ATOM 731 C C . THR A 1 91 ? -20.802 -3.061 7.733 1.00 79.81 91 THR A C 1
ATOM 733 O O . THR A 1 91 ? -20.403 -3.444 6.628 1.00 79.81 91 THR A O 1
ATOM 736 N N . SER A 1 92 ? -21.467 -1.917 7.935 1.00 78.62 92 SER A N 1
ATOM 737 C CA . SER A 1 92 ? -21.816 -0.911 6.926 1.00 78.62 92 SER A CA 1
ATOM 738 C C . SER A 1 92 ? -20.625 -0.135 6.371 1.00 78.62 92 SER A C 1
ATOM 740 O O . SER A 1 92 ? -20.721 0.382 5.260 1.00 78.62 92 SER A O 1
ATOM 742 N N . ASP A 1 93 ? -19.514 -0.054 7.107 1.00 77.06 93 ASP A N 1
ATOM 743 C CA . ASP A 1 93 ? -18.368 0.750 6.687 1.00 77.06 93 ASP A CA 1
ATOM 744 C C . ASP A 1 93 ? -17.632 0.059 5.538 1.00 77.06 93 ASP A C 1
ATOM 746 O O . ASP A 1 93 ? -17.413 -1.160 5.540 1.00 77.06 93 ASP A O 1
ATOM 750 N N . TYR A 1 94 ? -17.237 0.834 4.534 1.00 72.88 94 TYR A N 1
ATOM 751 C CA . TYR A 1 94 ? -16.455 0.358 3.401 1.00 72.88 94 TYR A CA 1
ATOM 752 C C . TYR A 1 94 ? -15.059 0.972 3.437 1.00 72.88 94 TYR A C 1
ATOM 754 O O . TYR A 1 94 ? -14.884 2.145 3.753 1.00 72.88 94 TYR A 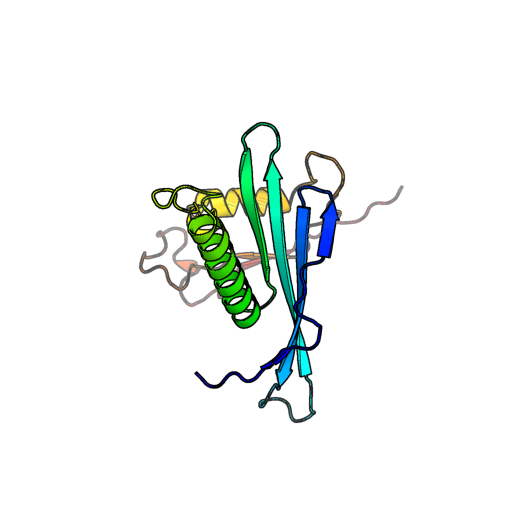O 1
ATOM 762 N N . ALA A 1 95 ? -14.052 0.160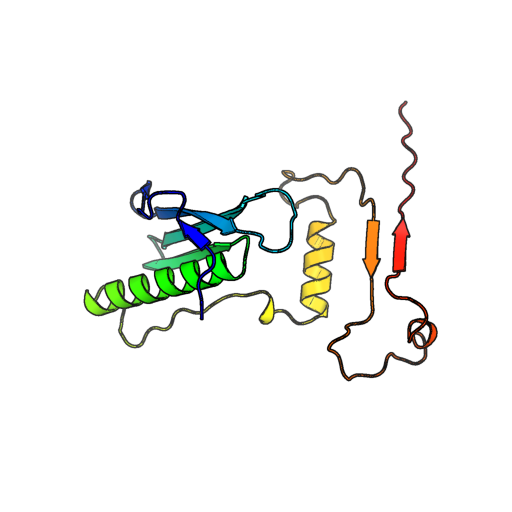 3.115 1.00 74.06 95 ALA A N 1
ATOM 763 C CA . ALA A 1 95 ? -12.705 0.666 2.914 1.00 74.06 95 ALA A CA 1
ATOM 764 C C . ALA A 1 95 ? -12.678 1.456 1.599 1.00 74.06 95 ALA A C 1
ATOM 766 O O . ALA A 1 95 ? -12.964 0.898 0.538 1.00 74.06 95 ALA A O 1
ATOM 767 N N . THR A 1 96 ? -12.348 2.742 1.675 1.00 77.50 96 THR A N 1
ATOM 768 C CA . THR A 1 96 ? -12.106 3.576 0.495 1.00 77.50 96 THR A CA 1
ATOM 769 C C . THR A 1 96 ? -10.675 3.339 0.019 1.00 77.50 96 THR A C 1
ATOM 771 O O . THR A 1 96 ? -9.723 3.617 0.747 1.00 77.50 96 THR A O 1
ATOM 774 N N . GLU A 1 97 ? -10.515 2.792 -1.185 1.00 78.75 97 GLU A N 1
ATOM 775 C CA . GLU A 1 97 ? -9.202 2.588 -1.800 1.00 78.75 97 GLU A CA 1
ATOM 776 C C . GLU A 1 97 ? -8.794 3.846 -2.567 1.00 78.75 97 GLU A C 1
ATOM 778 O O . GLU A 1 97 ? -9.350 4.130 -3.625 1.00 78.75 97 GLU A O 1
ATOM 783 N N . LEU A 1 98 ? -7.789 4.561 -2.060 1.00 75.69 98 LEU A N 1
ATOM 784 C CA . LEU A 1 98 ? -7.144 5.628 -2.815 1.00 75.69 98 LEU A CA 1
ATOM 785 C C . LEU A 1 98 ? -6.101 5.022 -3.753 1.00 75.69 98 LEU A C 1
ATOM 787 O O . LEU A 1 98 ? -5.154 4.373 -3.303 1.00 75.69 98 LEU A O 1
ATOM 791 N N . SER A 1 99 ? -6.257 5.229 -5.060 1.00 75.12 99 SER A N 1
ATOM 792 C CA . SER A 1 99 ? -5.333 4.673 -6.055 1.00 75.12 99 SER A CA 1
ATOM 793 C C . SER A 1 99 ? -5.027 5.659 -7.177 1.00 75.12 99 SER A C 1
ATOM 795 O O . SER A 1 99 ? -5.813 6.551 -7.485 1.00 75.12 99 SER A O 1
ATOM 797 N N . ALA A 1 100 ? -3.908 5.451 -7.880 1.00 70.00 100 ALA A N 1
ATOM 798 C CA . ALA A 1 100 ? -3.540 6.257 -9.050 1.00 70.00 100 ALA A CA 1
ATOM 799 C C . ALA A 1 100 ? -4.620 6.264 -10.158 1.00 70.00 100 ALA A C 1
ATOM 801 O O . ALA A 1 100 ? -4.627 7.143 -11.027 1.00 70.00 100 ALA A O 1
ATOM 802 N N . LYS A 1 101 ? -5.551 5.300 -10.134 1.00 73.56 101 LYS A N 1
ATOM 803 C CA . LYS A 1 101 ? -6.677 5.224 -11.071 1.00 73.56 101 LYS A CA 1
ATOM 804 C C . LYS A 1 101 ? -7.674 6.368 -10.882 1.00 73.56 101 LYS A C 1
ATOM 806 O O . LYS A 1 101 ? -8.290 6.763 -11.865 1.00 73.56 101 LYS A O 1
ATOM 811 N N . GLU A 1 102 ? -7.780 6.923 -9.675 1.00 79.50 102 GLU A N 1
ATOM 812 C CA . GLU A 1 102 ? -8.670 8.051 -9.365 1.00 79.50 102 GLU A CA 1
ATOM 813 C C . GLU A 1 102 ? -8.168 9.381 -9.941 1.00 79.50 102 GLU A C 1
ATOM 815 O O . GLU A 1 102 ? -8.936 10.323 -10.118 1.00 79.50 102 GLU A O 1
ATOM 820 N N . PHE A 1 103 ? -6.883 9.450 -10.289 1.00 81.50 103 PHE A N 1
ATOM 821 C CA . PHE A 1 103 ? -6.286 10.614 -10.925 1.00 81.50 103 PHE A CA 1
ATOM 822 C C . PHE A 1 103 ? -6.609 10.598 -12.418 1.00 81.50 103 PHE A C 1
ATOM 824 O O . PHE A 1 103 ? -6.375 9.598 -13.104 1.00 81.50 103 PHE A O 1
ATOM 831 N N . ASN A 1 104 ? -7.084 11.723 -12.952 1.00 83.75 104 ASN A N 1
ATOM 832 C CA . ASN A 1 104 ? -7.162 11.916 -14.398 1.00 83.75 104 ASN A CA 1
ATOM 833 C C . ASN A 1 104 ? -5.759 12.133 -15.002 1.00 83.75 104 ASN A C 1
ATOM 835 O O . ASN A 1 104 ? -4.791 12.393 -14.286 1.00 83.75 104 ASN A O 1
ATOM 839 N N . ASN A 1 105 ? -5.635 12.055 -16.331 1.00 77.62 105 ASN A N 1
ATOM 840 C CA . ASN A 1 105 ? -4.337 12.164 -17.011 1.00 77.62 105 ASN A CA 1
ATOM 841 C C . ASN A 1 105 ? -3.581 13.460 -16.677 1.00 77.62 105 ASN A C 1
ATOM 843 O O . ASN A 1 105 ? -2.368 13.416 -16.489 1.00 77.62 105 ASN A O 1
ATOM 847 N N . ASN A 1 106 ? -4.281 14.591 -16.540 1.00 81.44 106 ASN A N 1
ATOM 848 C CA . ASN A 1 106 ? -3.656 15.857 -16.162 1.00 81.44 106 ASN A CA 1
ATOM 849 C C . ASN A 1 106 ? -3.113 15.808 -14.726 1.00 81.44 106 ASN A C 1
ATOM 851 O O . ASN A 1 106 ? -1.985 16.214 -14.473 1.00 81.44 106 ASN A O 1
ATOM 855 N N . GLN A 1 107 ? -3.879 15.253 -13.785 1.00 82.56 107 GLN A N 1
ATOM 856 C CA . GLN A 1 107 ? -3.439 15.102 -12.397 1.00 82.56 107 GLN A CA 1
ATOM 857 C C . GLN A 1 107 ? -2.265 14.120 -12.274 1.00 82.56 107 GLN A C 1
ATOM 859 O O . GLN A 1 107 ? -1.326 14.398 -11.533 1.00 82.56 107 GLN A O 1
ATOM 864 N N . ARG A 1 108 ? -2.268 13.016 -13.037 1.00 81.44 108 ARG A N 1
ATOM 865 C CA . ARG A 1 108 ? -1.130 12.079 -13.104 1.00 81.44 108 ARG A CA 1
ATOM 866 C C . ARG A 1 108 ? 0.117 12.757 -13.659 1.00 81.44 108 ARG A C 1
ATOM 868 O O . ARG A 1 108 ? 1.200 12.583 -13.110 1.00 81.44 108 ARG A O 1
ATOM 875 N N . PHE A 1 109 ? -0.037 13.553 -14.715 1.00 79.56 109 PHE A N 1
ATOM 876 C CA . PHE A 1 109 ? 1.063 14.309 -15.300 1.00 79.56 109 PHE A CA 1
ATOM 877 C C . PHE A 1 109 ? 1.642 15.322 -14.304 1.00 79.56 109 PHE A C 1
ATOM 879 O O . PHE A 1 109 ? 2.849 15.330 -14.077 1.00 79.56 109 PHE A O 1
ATOM 886 N N . MET A 1 110 ? 0.791 16.105 -13.634 1.00 79.62 110 MET A N 1
ATOM 887 C CA . MET A 1 110 ? 1.223 17.055 -12.603 1.00 79.62 110 MET A CA 1
ATOM 888 C C . MET A 1 110 ? 1.897 16.367 -11.410 1.00 79.62 110 MET A C 1
ATOM 890 O O . MET A 1 110 ? 2.888 16.876 -10.892 1.00 79.62 110 MET A O 1
ATOM 894 N N . PHE A 1 111 ? 1.409 15.196 -10.997 1.00 80.69 111 PHE A N 1
ATOM 895 C CA . PHE A 1 111 ? 2.045 14.390 -9.956 1.00 80.69 111 PHE A CA 1
ATOM 896 C C . PHE A 1 111 ? 3.447 13.922 -10.376 1.00 80.69 111 PHE A C 1
ATOM 898 O O . PHE A 1 111 ? 4.407 14.145 -9.641 1.00 80.69 111 PHE A O 1
ATOM 905 N N . MET A 1 112 ? 3.599 13.364 -11.582 1.00 76.38 112 MET A N 1
ATOM 906 C CA . ME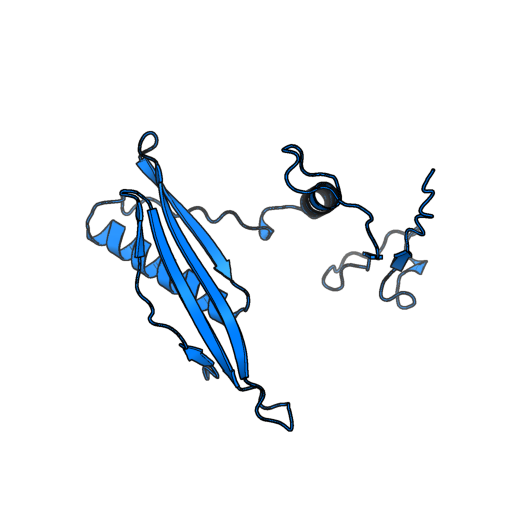T A 1 112 ? 4.907 12.943 -12.106 1.00 76.38 112 MET A CA 1
ATOM 907 C C . MET A 1 112 ? 5.871 14.129 -12.253 1.00 76.38 112 MET A C 1
ATOM 909 O O . MET A 1 112 ? 7.044 14.012 -11.908 1.00 76.38 112 MET A O 1
ATOM 913 N N . LEU A 1 113 ? 5.377 15.295 -12.687 1.00 76.25 113 LEU A N 1
ATOM 914 C CA . LEU A 1 113 ? 6.165 16.530 -12.701 1.00 76.25 113 LEU A CA 1
ATOM 915 C C . LEU A 1 113 ? 6.592 16.959 -11.294 1.00 76.25 113 LEU A C 1
ATOM 917 O O . LEU A 1 113 ? 7.715 17.419 -11.119 1.00 76.25 113 LEU A O 1
ATOM 921 N N . SER A 1 114 ? 5.734 16.806 -10.283 1.00 74.31 114 SER A N 1
ATOM 922 C CA . SER A 1 114 ? 6.099 17.137 -8.900 1.00 74.31 114 SER A CA 1
ATOM 923 C C . SER A 1 114 ? 7.227 16.251 -8.369 1.00 74.31 114 SER A C 1
ATOM 925 O O . SER A 1 114 ? 8.078 16.746 -7.640 1.00 74.31 114 SER A O 1
ATOM 927 N N . ILE A 1 115 ? 7.287 14.986 -8.804 1.00 70.88 115 ILE A N 1
ATOM 928 C CA . ILE A 1 115 ? 8.387 14.070 -8.475 1.00 70.88 115 ILE A CA 1
ATOM 929 C C . ILE A 1 115 ? 9.681 14.495 -9.174 1.00 70.88 115 ILE A C 1
ATOM 931 O O . ILE A 1 115 ? 10.747 14.313 -8.612 1.00 70.88 115 ILE A O 1
ATOM 935 N N . ALA A 1 116 ? 9.615 15.065 -10.378 1.00 69.88 116 ALA A N 1
ATOM 936 C CA . ALA A 1 116 ? 10.800 15.534 -11.101 1.00 69.88 116 ALA A CA 1
ATOM 937 C C . ALA A 1 116 ? 11.398 16.840 -10.537 1.00 69.88 116 ALA A C 1
ATOM 939 O O . ALA A 1 116 ? 12.440 17.290 -11.012 1.00 69.88 116 ALA A O 1
ATOM 940 N N . ASN A 1 117 ? 10.739 17.459 -9.554 1.00 69.25 117 ASN A N 1
ATOM 941 C CA . ASN A 1 117 ? 11.229 18.637 -8.851 1.00 69.25 117 ASN A CA 1
ATOM 942 C C . ASN A 1 117 ? 11.839 18.244 -7.501 1.00 69.25 117 ASN A C 1
ATOM 944 O O . ASN A 1 117 ? 11.550 17.180 -6.955 1.00 69.25 117 ASN A O 1
ATOM 948 N N . ASN A 1 118 ? 12.649 19.136 -6.927 1.00 72.50 118 ASN A N 1
ATOM 949 C CA . ASN A 1 118 ? 13.110 18.969 -5.552 1.00 72.50 118 ASN A CA 1
ATOM 950 C C . ASN A 1 118 ? 11.908 18.810 -4.619 1.00 72.50 118 ASN A C 1
ATOM 952 O O . ASN A 1 118 ? 10.917 19.541 -4.718 1.00 72.50 118 ASN A O 1
ATOM 956 N N . SER A 1 119 ? 12.007 17.852 -3.704 1.00 68.81 119 SER A N 1
ATOM 957 C CA . SER A 1 119 ? 10.961 17.633 -2.718 1.00 68.81 119 SER A CA 1
ATOM 958 C C . SER A 1 119 ? 10.737 18.907 -1.889 1.00 68.81 119 SER A C 1
ATOM 960 O O . SER A 1 119 ? 11.708 19.528 -1.449 1.00 68.81 119 SER A O 1
ATOM 962 N N . PRO A 1 120 ? 9.479 19.294 -1.613 1.00 66.94 120 PRO A N 1
ATOM 963 C CA . PRO A 1 120 ? 9.176 20.505 -0.844 1.00 66.94 120 PRO A CA 1
ATOM 964 C C . PRO A 1 120 ? 9.765 20.513 0.574 1.00 66.94 120 PRO A C 1
ATOM 966 O O . PRO A 1 120 ? 9.909 21.566 1.185 1.00 66.94 120 PRO A O 1
ATOM 969 N N . ASN A 1 121 ? 10.070 19.330 1.106 1.00 70.69 121 ASN A N 1
ATOM 970 C CA . ASN A 1 121 ? 10.630 19.107 2.434 1.00 70.69 121 ASN A CA 1
ATOM 971 C C . ASN A 1 121 ? 12.163 18.921 2.425 1.00 70.69 121 ASN A C 1
ATOM 973 O O . ASN A 1 121 ? 12.734 18.669 3.481 1.00 70.69 121 ASN A O 1
ATOM 977 N N . GLY A 1 122 ? 12.820 19.053 1.265 1.00 67.56 122 GLY A N 1
ATOM 978 C CA . GLY A 1 122 ? 14.281 19.045 1.127 1.00 67.56 122 GLY A CA 1
ATOM 979 C C . GLY A 1 122 ? 14.963 17.678 1.270 1.00 67.56 122 GLY A C 1
ATOM 980 O O . GLY A 1 122 ? 16.186 17.626 1.300 1.00 67.56 122 GLY A O 1
ATOM 981 N N . PHE A 1 123 ? 14.218 16.570 1.358 1.00 66.06 123 PHE A N 1
ATOM 982 C CA . PHE A 1 123 ? 14.803 15.224 1.516 1.00 66.06 123 PHE A CA 1
ATOM 983 C C . PHE A 1 123 ? 15.281 14.594 0.201 1.00 66.06 123 PHE A C 1
ATOM 985 O O . PHE A 1 123 ? 16.122 13.700 0.207 1.00 66.06 123 PHE A O 1
ATOM 992 N N . LEU A 1 124 ? 14.728 15.039 -0.923 1.00 60.59 124 LEU A N 1
ATOM 993 C CA . LEU A 1 124 ? 15.113 14.653 -2.275 1.00 60.59 124 LEU A CA 1
ATOM 994 C C . LEU A 1 124 ? 15.443 15.916 -3.067 1.00 60.59 124 LEU A C 1
ATOM 996 O O . LEU A 1 124 ? 14.563 16.747 -3.310 1.00 60.59 124 LEU A O 1
ATOM 1000 N N . GLU A 1 125 ? 16.699 16.034 -3.480 1.00 63.75 125 GLU A N 1
ATOM 1001 C CA . GLU A 1 125 ? 17.158 17.010 -4.463 1.00 63.75 125 GLU A CA 1
ATOM 1002 C C . GLU A 1 125 ? 17.547 16.268 -5.740 1.00 63.75 125 GLU A C 1
ATOM 1004 O O . GLU A 1 125 ? 18.299 15.292 -5.709 1.00 63.75 125 GLU A O 1
ATOM 1009 N N . PHE A 1 126 ? 17.006 16.709 -6.872 1.00 67.44 126 PHE A N 1
ATOM 1010 C CA . PHE A 1 126 ? 17.321 16.129 -8.168 1.00 67.44 126 PHE A CA 1
ATOM 1011 C C . PHE A 1 126 ? 18.465 16.906 -8.801 1.00 67.44 126 PHE A C 1
ATOM 1013 O O . PHE A 1 126 ? 18.322 18.072 -9.156 1.00 67.44 126 PHE A O 1
ATOM 1020 N N . GLU A 1 127 ? 19.600 16.236 -8.982 1.00 63.31 127 GLU A N 1
ATOM 1021 C CA . GLU A 1 127 ? 20.760 16.823 -9.657 1.00 63.31 127 GLU A CA 1
ATOM 1022 C C . GLU A 1 127 ? 20.467 17.082 -11.145 1.00 63.31 127 GLU A C 1
ATOM 1024 O O . GLU A 1 127 ? 20.785 18.142 -11.680 1.00 63.31 127 GLU A O 1
ATOM 1029 N N . ALA A 1 128 ? 19.820 16.124 -11.818 1.00 62.72 128 ALA A N 1
ATOM 1030 C CA . ALA A 1 128 ? 19.328 16.282 -13.182 1.00 62.72 128 ALA A CA 1
ATOM 1031 C C . ALA A 1 128 ? 18.296 15.203 -13.537 1.00 62.72 128 ALA A C 1
ATOM 1033 O O . ALA A 1 128 ? 18.470 14.022 -13.225 1.00 62.72 128 ALA A O 1
ATOM 1034 N N . VAL A 1 129 ? 17.268 15.584 -14.295 1.00 63.25 129 VAL A N 1
ATOM 1035 C CA . VAL A 1 129 ? 16.427 14.620 -15.012 1.00 63.25 129 VAL A CA 1
ATOM 1036 C C . VAL A 1 129 ? 17.200 14.153 -16.245 1.00 63.25 129 VAL A C 1
ATOM 1038 O O . VAL A 1 129 ? 17.417 14.935 -17.166 1.00 63.25 129 VAL A O 1
ATOM 1041 N N . LYS A 1 130 ? 17.647 12.892 -16.261 1.00 63.34 130 LYS A N 1
ATOM 1042 C CA . LYS A 1 130 ? 18.459 12.369 -17.375 1.00 63.34 130 LYS A CA 1
ATOM 1043 C C . LYS A 1 130 ? 17.633 12.163 -18.644 1.00 63.34 130 LYS A C 1
ATOM 1045 O O . LYS A 1 130 ? 17.962 12.743 -19.673 1.00 63.34 130 LYS A O 1
ATOM 1050 N N . ASN A 1 131 ? 16.551 11.389 -18.548 1.00 62.03 131 ASN A N 1
ATOM 1051 C CA . ASN A 1 131 ? 15.712 11.016 -19.685 1.00 62.03 131 ASN A CA 1
ATOM 1052 C C . ASN A 1 131 ? 14.234 11.159 -19.304 1.00 62.03 131 ASN A C 1
ATOM 1054 O O . ASN A 1 131 ? 13.797 10.568 -18.316 1.00 62.03 131 ASN A O 1
ATOM 1058 N N . ILE A 1 132 ? 13.463 11.895 -20.105 1.00 66.69 132 ILE A N 1
ATOM 1059 C CA . ILE A 1 132 ? 11.995 11.848 -20.067 1.00 66.69 132 ILE A CA 1
ATOM 1060 C C . ILE A 1 132 ? 11.529 11.182 -21.354 1.00 66.69 132 ILE A C 1
ATOM 1062 O O . ILE A 1 132 ? 11.847 11.662 -22.443 1.00 66.69 132 ILE A O 1
ATOM 1066 N N . GLU A 1 133 ? 10.768 10.098 -21.223 1.00 68.25 133 GLU A N 1
ATOM 1067 C CA . GLU A 1 133 ? 10.137 9.418 -22.350 1.00 68.25 133 GLU A CA 1
ATOM 1068 C C . GLU A 1 133 ? 8.646 9.741 -22.396 1.00 68.25 133 GLU A C 1
ATOM 1070 O O . GLU A 1 133 ? 7.908 9.459 -21.452 1.00 68.25 133 GLU A O 1
ATOM 1075 N N . ILE A 1 134 ? 8.197 10.334 -23.501 1.00 70.94 134 ILE A N 1
ATOM 1076 C CA . ILE A 1 134 ? 6.787 10.669 -23.726 1.00 70.94 134 ILE A CA 1
ATOM 1077 C C . ILE A 1 134 ? 6.315 9.938 -24.976 1.00 70.94 134 ILE A C 1
ATOM 1079 O O . ILE A 1 134 ? 6.899 10.084 -26.049 1.00 70.94 134 ILE A O 1
ATOM 1083 N N . GLY A 1 135 ? 5.250 9.157 -24.850 1.00 71.25 135 GLY A N 1
ATOM 1084 C CA . GLY A 1 135 ? 4.652 8.420 -25.958 1.00 71.25 135 GLY A CA 1
ATOM 1085 C C . GLY A 1 135 ? 3.134 8.578 -25.981 1.00 71.25 135 GLY A C 1
ATOM 1086 O O . GLY A 1 135 ? 2.541 8.957 -24.967 1.00 71.25 135 GLY A O 1
ATOM 1087 N N . PRO A 1 136 ? 2.492 8.307 -27.130 1.00 69.38 136 PRO A N 1
ATOM 1088 C CA . PRO A 1 136 ? 1.041 8.270 -27.203 1.00 69.38 136 PRO A CA 1
ATOM 1089 C C . PRO A 1 136 ? 0.495 7.163 -26.295 1.00 69.38 136 PRO A C 1
ATOM 1091 O O . PRO A 1 136 ? 1.062 6.069 -26.221 1.00 69.38 136 PRO A O 1
ATOM 1094 N N . ASP A 1 137 ? -0.625 7.445 -25.629 1.00 72.69 137 ASP A N 1
ATOM 1095 C CA . ASP A 1 137 ? -1.370 6.430 -24.890 1.00 72.69 137 ASP A CA 1
ATOM 1096 C C . ASP A 1 137 ? -1.888 5.376 -25.878 1.00 72.69 137 ASP A C 1
ATOM 10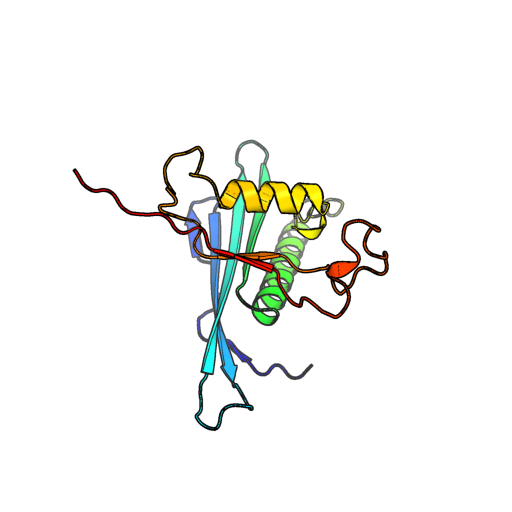98 O O . ASP A 1 137 ? -2.734 5.662 -26.726 1.00 72.69 137 ASP A O 1
ATOM 1102 N N . ARG A 1 138 ? -1.343 4.160 -25.786 1.00 69.12 138 ARG A N 1
ATOM 1103 C CA . ARG A 1 138 ? -1.628 3.063 -26.722 1.00 69.12 138 ARG A CA 1
ATOM 1104 C C . ARG A 1 138 ? -3.008 2.446 -26.511 1.00 69.12 138 ARG A C 1
ATOM 1106 O O . ARG A 1 138 ? -3.497 1.767 -27.409 1.00 69.12 138 ARG A O 1
ATOM 1113 N N . GLU A 1 139 ? -3.613 2.656 -25.345 1.00 69.50 139 GLU A N 1
ATOM 1114 C CA . GLU A 1 139 ? -4.953 2.156 -25.024 1.00 69.50 139 GLU A CA 1
ATOM 1115 C C . GLU A 1 139 ? -6.042 3.189 -25.342 1.00 69.50 139 GLU A C 1
ATOM 1117 O O . GLU A 1 139 ? -7.222 2.844 -25.474 1.00 69.50 139 GLU A O 1
ATOM 1122 N N . SER A 1 140 ? -5.655 4.456 -25.523 1.00 70.50 140 SER A N 1
ATOM 1123 C CA . SER A 1 140 ? -6.574 5.511 -25.928 1.00 70.50 140 SER A CA 1
ATOM 1124 C C . SER A 1 140 ? -7.074 5.291 -27.356 1.00 70.50 140 SER A C 1
ATOM 1126 O O . SER A 1 140 ? -6.312 5.226 -28.318 1.00 70.50 140 SER A O 1
ATOM 1128 N N . LYS A 1 141 ? -8.400 5.239 -27.506 1.00 69.50 141 LYS A N 1
ATOM 1129 C CA . LYS A 1 141 ? -9.074 5.235 -28.815 1.00 69.50 141 LYS A CA 1
ATOM 1130 C C . LYS A 1 141 ? -9.215 6.636 -29.411 1.00 69.50 141 LYS A C 1
ATOM 1132 O O . LYS A 1 141 ? -9.726 6.770 -30.522 1.00 69.50 141 LYS A O 1
ATOM 1137 N N . GLN A 1 142 ? -8.841 7.678 -28.667 1.00 75.00 142 GLN A N 1
ATOM 1138 C CA . GLN A 1 142 ? -8.945 9.042 -29.164 1.00 75.00 142 GLN A CA 1
ATOM 1139 C C . GLN A 1 142 ? -7.822 9.311 -30.168 1.00 75.00 142 GLN A C 1
ATOM 1141 O O . GLN A 1 142 ? -6.656 9.052 -29.863 1.00 75.00 142 GLN A O 1
ATOM 1146 N N . PRO A 1 143 ? -8.148 9.832 -31.362 1.00 71.94 143 PRO A N 1
ATOM 1147 C CA . PRO A 1 143 ? -7.126 10.218 -32.317 1.00 71.94 143 PRO A CA 1
ATOM 1148 C C . PRO A 1 143 ? -6.283 11.355 -31.735 1.00 71.94 143 PRO A C 1
ATOM 1150 O O . PRO A 1 143 ? -6.797 12.243 -31.052 1.00 71.94 143 PRO A O 1
ATOM 1153 N N . LEU A 1 144 ? -4.984 11.339 -32.031 1.00 73.38 144 LEU A N 1
ATOM 1154 C CA . LEU A 1 144 ? -4.108 12.456 -31.694 1.00 73.38 144 LEU A CA 1
ATOM 1155 C C . LEU A 1 144 ? -4.617 13.743 -32.372 1.00 73.38 144 LEU A C 1
ATOM 1157 O O . LEU A 1 144 ? -5.081 13.679 -33.517 1.00 73.38 144 LEU A O 1
ATOM 1161 N N . PRO A 1 145 ? -4.517 14.906 -31.703 1.00 80.75 145 PRO A N 1
ATOM 1162 C CA . PRO A 1 145 ? -4.861 16.184 -32.315 1.00 80.75 145 PRO A CA 1
ATOM 1163 C C . PRO A 1 145 ? -3.989 16.447 -33.548 1.00 80.75 145 PRO A C 1
ATOM 1165 O O . PRO A 1 145 ? -2.871 15.938 -33.647 1.00 80.75 145 PRO A O 1
ATOM 1168 N N . ASP A 1 146 ? -4.476 17.271 -34.479 1.00 78.94 146 ASP A N 1
ATOM 1169 C CA . ASP A 1 146 ? -3.803 17.530 -35.762 1.00 78.94 146 ASP A CA 1
ATOM 1170 C C . ASP A 1 146 ? -2.343 17.976 -35.605 1.00 78.94 146 ASP A C 1
ATOM 1172 O O . ASP A 1 146 ? -1.469 17.521 -36.340 1.00 78.94 146 ASP A O 1
ATOM 1176 N N . SER A 1 147 ? -2.061 18.786 -34.583 1.00 77.88 147 SER A N 1
ATOM 1177 C CA . SER A 1 147 ? -0.716 19.256 -34.228 1.00 77.88 147 SER A CA 1
ATOM 1178 C C . SER A 1 147 ? 0.241 18.154 -33.750 1.00 77.88 147 SER A C 1
ATOM 1180 O O . SER A 1 147 ? 1.455 18.341 -33.787 1.00 77.88 147 SER A O 1
ATOM 1182 N N . ALA A 1 148 ? -0.281 17.002 -33.323 1.00 70.81 148 ALA A N 1
ATOM 1183 C CA . ALA A 1 148 ? 0.477 15.850 -32.832 1.00 70.81 148 ALA A CA 1
ATOM 1184 C C . ALA A 1 148 ? 0.364 14.617 -33.750 1.00 70.81 148 ALA A C 1
ATOM 1186 O O . ALA A 1 148 ? 0.916 13.562 -33.435 1.00 70.81 148 ALA A O 1
ATOM 1187 N N . LYS A 1 149 ? -0.302 14.729 -34.912 1.00 74.94 149 LYS A N 1
ATOM 1188 C CA . LYS A 1 149 ? -0.457 13.626 -35.881 1.00 74.94 149 LYS A CA 1
ATOM 1189 C C . LYS A 1 149 ? 0.869 13.021 -36.343 1.00 74.94 149 LYS A C 1
ATOM 1191 O O . LYS A 1 149 ? 0.908 11.836 -36.657 1.00 74.94 149 LYS A O 1
ATOM 1196 N N . TRP A 1 150 ? 1.948 13.804 -36.343 1.00 71.56 150 TRP A N 1
ATOM 1197 C CA . TRP A 1 150 ? 3.298 13.355 -36.700 1.00 71.56 150 TRP A CA 1
ATOM 1198 C C . TRP A 1 150 ? 3.854 12.263 -35.764 1.00 71.56 150 TRP A C 1
ATOM 1200 O O . TRP A 1 150 ? 4.768 11.538 -36.148 1.00 71.56 150 TRP A O 1
ATOM 1210 N N . MET A 1 151 ? 3.286 12.099 -34.563 1.00 67.06 151 MET A N 1
ATOM 1211 C CA . MET A 1 151 ? 3.650 11.027 -33.629 1.00 67.06 151 MET A CA 1
ATOM 1212 C C . MET A 1 151 ? 2.978 9.686 -33.963 1.00 67.06 151 MET A C 1
ATOM 1214 O O . MET A 1 151 ? 3.371 8.651 -33.428 1.00 67.06 151 MET A O 1
ATOM 1218 N N . ASN A 1 152 ? 1.971 9.670 -34.843 1.00 65.50 152 ASN A N 1
ATOM 1219 C CA . ASN A 1 152 ? 1.241 8.454 -35.179 1.00 65.50 152 ASN A CA 1
ATOM 1220 C C . ASN A 1 152 ? 2.112 7.512 -36.034 1.00 65.50 152 ASN A C 1
ATOM 1222 O O . ASN A 1 152 ? 2.583 7.884 -37.109 1.00 65.50 152 ASN A O 1
ATOM 1226 N N . GLY A 1 153 ? 2.363 6.297 -35.542 1.00 60.47 153 GLY A N 1
ATOM 1227 C CA . GLY A 1 153 ? 3.086 5.228 -36.249 1.00 60.47 153 GLY A CA 1
ATOM 1228 C C . GLY A 1 153 ? 4.601 5.416 -36.435 1.00 60.47 153 GLY A C 1
ATOM 1229 O O . GLY A 1 153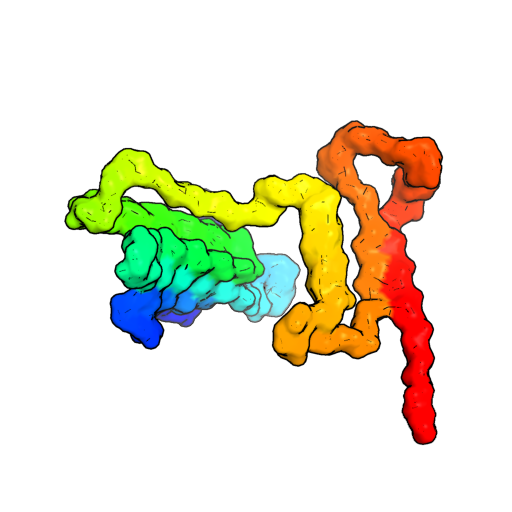 ? 5.301 4.424 -36.615 1.00 60.47 153 GLY A O 1
ATOM 1230 N N . SER A 1 154 ? 5.120 6.645 -36.348 1.00 55.22 154 SER A N 1
ATOM 1231 C CA . SER A 1 154 ? 6.525 6.966 -36.672 1.00 55.22 154 SER A CA 1
ATOM 1232 C C . SER A 1 154 ? 7.418 7.166 -35.444 1.00 55.22 154 SER A C 1
ATOM 1234 O O . SER A 1 154 ? 8.634 7.011 -35.529 1.00 55.22 154 SER A O 1
ATOM 1236 N N . VAL A 1 155 ? 6.830 7.486 -34.288 1.00 54.31 155 VAL A N 1
ATOM 1237 C CA . VAL A 1 155 ? 7.562 7.788 -33.052 1.00 54.31 155 VAL A CA 1
ATOM 1238 C C . VAL A 1 155 ? 7.014 6.910 -31.934 1.00 54.31 155 VAL A C 1
ATOM 1240 O O . VAL A 1 155 ? 5.871 7.073 -31.518 1.00 54.31 155 VAL A O 1
ATOM 1243 N N . LYS A 1 156 ? 7.819 5.950 -31.455 1.00 58.09 156 LYS A N 1
ATOM 1244 C CA . LYS A 1 156 ? 7.430 5.096 -30.319 1.00 58.09 156 LYS A CA 1
ATOM 1245 C C . LYS A 1 156 ? 7.429 5.893 -29.017 1.00 58.09 156 LYS A C 1
ATOM 1247 O O . LYS A 1 156 ? 6.405 5.910 -28.345 1.00 58.09 156 LYS A O 1
ATOM 1252 N N . ASN A 1 157 ? 8.547 6.558 -28.727 1.00 59.72 157 ASN A N 1
ATOM 1253 C CA . ASN A 1 157 ? 8.763 7.433 -27.578 1.00 59.72 157 ASN A CA 1
ATOM 1254 C C . ASN A 1 157 ? 9.552 8.665 -28.060 1.00 59.72 157 ASN A C 1
ATOM 1256 O O . ASN A 1 157 ? 10.444 8.537 -28.901 1.00 59.72 157 ASN A O 1
ATOM 1260 N N . ILE A 1 158 ? 9.243 9.842 -27.524 1.00 65.06 158 ILE A N 1
ATOM 1261 C CA . ILE A 1 158 ? 10.091 11.034 -27.603 1.00 65.06 158 ILE A CA 1
ATOM 1262 C C . ILE A 1 158 ? 10.998 10.999 -26.381 1.00 65.06 158 ILE A C 1
ATOM 1264 O O . ILE A 1 158 ? 10.496 11.000 -25.260 1.00 65.06 158 ILE A O 1
ATOM 1268 N N . ILE A 1 159 ? 12.310 10.973 -26.604 1.00 61.03 159 ILE A N 1
ATOM 1269 C CA . ILE A 1 159 ? 13.307 11.048 -25.536 1.00 61.03 159 ILE A CA 1
ATOM 1270 C C . ILE A 1 159 ? 13.796 12.490 -25.458 1.00 61.03 159 ILE A C 1
ATOM 1272 O O . ILE A 1 159 ? 14.410 12.996 -26.399 1.00 61.03 159 ILE A O 1
ATOM 1276 N N . ILE A 1 160 ? 13.525 13.153 -24.339 1.00 61.19 160 ILE A N 1
ATOM 1277 C CA . ILE A 1 160 ? 14.095 14.465 -24.041 1.00 61.19 160 ILE A CA 1
ATOM 1278 C C . ILE A 1 160 ? 15.339 14.237 -23.184 1.00 61.19 160 ILE A C 1
ATOM 1280 O O . ILE A 1 160 ? 15.228 13.891 -22.008 1.00 61.19 160 ILE A O 1
ATOM 1284 N N . ASN A 1 161 ? 16.512 14.434 -23.790 1.00 51.12 161 ASN A N 1
ATOM 1285 C CA . ASN A 1 161 ? 17.797 14.431 -23.094 1.00 51.12 161 ASN A CA 1
ATOM 1286 C C . ASN A 1 161 ? 18.105 15.851 -22.620 1.00 51.12 161 ASN A C 1
ATOM 1288 O O . ASN A 1 161 ? 18.351 16.746 -23.436 1.00 51.12 161 ASN A O 1
ATOM 1292 N N . VAL A 1 162 ? 18.124 16.064 -21.308 1.00 54.97 162 VAL A N 1
ATOM 1293 C CA . VAL A 1 162 ? 18.565 17.342 -20.744 1.00 54.97 162 VAL A CA 1
ATOM 1294 C C . VAL A 1 162 ? 20.085 17.286 -20.587 1.00 54.97 162 VAL A C 1
ATOM 1296 O O . VAL A 1 162 ? 20.609 16.736 -19.623 1.00 54.97 162 VAL A O 1
ATOM 1299 N N . ASN A 1 163 ? 20.823 17.843 -21.552 1.00 49.41 163 ASN A N 1
ATOM 1300 C CA . ASN A 1 163 ? 22.279 17.983 -21.447 1.00 49.41 163 ASN A CA 1
ATOM 1301 C C . ASN A 1 163 ? 22.634 19.103 -20.452 1.00 49.41 163 ASN A C 1
ATOM 1303 O O . ASN A 1 163 ? 22.866 20.248 -20.845 1.00 49.41 163 ASN A O 1
ATOM 1307 N N . GLY A 1 164 ? 22.696 18.777 -19.162 1.00 46.03 164 GLY A N 1
ATOM 1308 C CA . GLY A 1 164 ? 23.304 19.642 -18.152 1.00 46.03 164 GLY A CA 1
ATOM 1309 C C . GLY A 1 164 ? 24.829 19.647 -18.296 1.00 46.03 164 GLY A C 1
ATOM 1310 O O . GLY A 1 164 ? 25.469 18.603 -18.200 1.00 46.03 164 GLY A O 1
ATOM 1311 N N . ARG A 1 165 ? 25.437 20.816 -18.535 1.00 38.19 165 ARG A N 1
ATOM 1312 C CA . ARG A 1 165 ? 26.887 21.006 -18.365 1.00 38.19 165 ARG A CA 1
ATOM 1313 C C . ARG A 1 165 ? 27.162 21.311 -16.897 1.00 38.19 165 ARG A C 1
ATOM 1315 O O . ARG A 1 165 ? 26.718 22.344 -16.406 1.00 38.19 165 ARG A O 1
ATOM 1322 N N . ILE A 1 166 ? 27.942 20.462 -16.234 1.00 41.34 166 ILE A N 1
ATOM 1323 C CA . ILE A 1 166 ? 28.541 20.787 -14.937 1.00 41.34 166 ILE A CA 1
ATOM 1324 C C . ILE A 1 166 ? 29.553 21.916 -15.177 1.00 41.34 1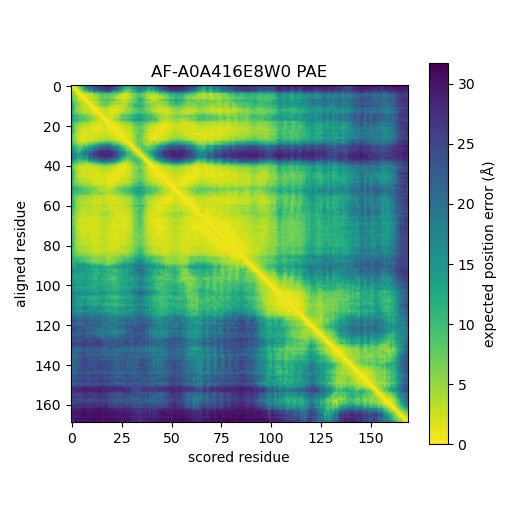66 ILE A C 1
ATOM 1326 O O . ILE A 1 166 ? 30.523 21.741 -15.916 1.00 41.34 166 ILE A O 1
ATOM 1330 N N . ARG A 1 167 ? 29.323 23.087 -14.580 1.00 32.78 167 ARG A N 1
ATOM 1331 C CA . ARG A 1 167 ? 30.391 24.049 -14.286 1.00 32.78 167 ARG A CA 1
ATOM 1332 C C . ARG A 1 167 ? 30.679 23.938 -12.794 1.00 32.78 167 ARG A C 1
ATOM 1334 O O . ARG A 1 167 ? 29.829 24.302 -11.991 1.00 32.78 167 ARG A O 1
ATOM 1341 N N . ALA A 1 168 ? 31.853 23.423 -12.449 1.00 31.34 168 ALA A N 1
ATOM 1342 C CA . ALA A 1 168 ? 32.461 23.692 -11.152 1.00 31.34 168 ALA A CA 1
ATOM 1343 C C . ALA A 1 168 ? 33.158 25.071 -11.210 1.00 31.34 168 ALA A C 1
ATOM 1345 O O . ALA A 1 168 ? 33.491 25.507 -12.321 1.00 31.34 168 ALA A O 1
ATOM 1346 N N . PRO A 1 169 ? 33.328 25.774 -10.075 1.00 41.88 169 PRO A N 1
ATOM 1347 C CA . PRO A 1 169 ? 34.198 26.947 -10.000 1.00 41.88 169 PRO A CA 1
ATOM 1348 C C . PRO A 1 169 ? 35.650 26.622 -10.376 1.00 41.88 169 PRO A C 1
ATOM 1350 O O . PRO A 1 169 ? 36.084 25.469 -10.148 1.00 41.88 169 PRO A O 1
#

Mean predicted aligned error: 13.29 Å

Nearest PDB structures (foldseek):
  5cnl-assembly1_A  TM=4.370E-01  e=4.347E-01  Legionella pneumophila subsp. pneumophila str. Philadelphia 1
  5cxo-assembly1_A  TM=4.728E-01  e=8.556E-01  Streptomyces albus
  3fsd-assembly1_A-2  TM=4.371E-01  e=1.885E+00  Rhodospirillum rubrum ATCC 11170
  6rw8-assembly1_A  TM=4.703E-01  e=2.500E+00  Xenorhabdus nematophila

Secondary structure (DSSP, 8-state):
----EEE-S---EEEEETTEEEEEEEEEEE-TT-SS--EEEEEEEEEEEE-TTT--EEEEEEESSHHHHHHHHHHHHHHHHHHHHTTSS-TT-------GGGS-HHHHHHHHHHHTSPPTTSS---S---EEEE---SS--SPPPGGGGGGTTT-S-EEEE--PPP---

Sequence (169 aa):
MIKNYTVNTDMQFTMNSENNLVLEYEILREDITKMANCESKFSGRVEIVKDEKTKEITFRNEFTSSETEVINRKVVKDVVKLLKDKGAVATSDYATELSAKEFNNNQRFMFMLSIANNSPNGFLEFEAVKNIEIGPDRESKQPLPDSAKWMNGSVKNIIINVNGRIRAP

Solvent-accessible surface area (backbone atoms only — not comparable to full-atom values): 10645 Å² total; per-residue (Å²): 134,88,76,64,58,47,76,72,46,73,91,51,76,44,74,83,44,102,48,30,39,36,32,59,38,36,32,36,29,71,44,90,86,48,100,55,95,51,67,48,79,38,46,27,34,40,36,40,38,50,41,87,86,81,67,46,78,46,79,48,80,48,58,71,43,74,66,33,42,54,49,45,55,50,51,54,54,51,49,54,48,51,35,36,77,68,66,77,40,65,83,86,64,74,88,81,82,88,53,81,81,79,45,52,74,67,56,48,49,53,51,56,52,55,66,74,39,56,40,97,84,68,85,44,76,66,92,69,72,62,74,48,77,51,57,78,68,86,83,56,86,70,77,67,55,82,95,49,45,78,47,63,95,75,46,78,59,47,74,49,71,58,85,78,79,88,78,77,136